Protein AF-A0A5B7BQM4-F1 (afdb_monomer)

Radius of gyration: 13.73 Å; Cα contacts (8 Å, |Δi|>4): 185; chains: 1; bounding box: 23×38×28 Å

Nearest PDB structures (foldseek):
  4mqw-assembly2_Y  TM=8.323E-01  e=3.974E-01  Homo sapiens
  4ay9-assembly3_X  TM=8.338E-01  e=8.476E-01  Homo sapiens
  4mqw-assembly1_X  TM=8.107E-01  e=1.351E+00  Homo sapiens
  4mqw-assembly3_Z  TM=7.409E-01  e=1.202E+00  Homo sapiens
  3w3k-assembly1_A  TM=5.973E-01  e=2.881E+00  Homo sapiens

Sequence (102 aa):
ELLLKFFELDMHARSPKPGGSRLTESTEDEVMIAEEIHLMNSNISELPESPRCPMLKKMFLQMNHDLTAIPPLFFENMPVLEIIDLSNTSIKFFPPSFFKLV

Secondary structure (DSSP, 8-state):
-HHHHHHHHHHTTSPPPP---------TT-B---SEEE-TTS------SS-B-TT--EEE-TT-TT-----TTTTTT-TT--EEE-TT-------GGGGG--

Structure (mmCIF, N/CA/C/O backbone):
data_AF-A0A5B7BQM4-F1
#
_entry.id   AF-A0A5B7BQM4-F1
#
loop_
_atom_site.group_PDB
_atom_site.id
_atom_site.type_symbol
_atom_site.label_atom_id
_atom_site.label_alt_id
_atom_site.label_comp_id
_atom_site.label_asym_id
_atom_site.label_entity_id
_atom_site.label_seq_id
_atom_site.pdbx_PDB_ins_code
_atom_site.Cartn_x
_atom_site.Cartn_y
_atom_site.Cartn_z
_atom_site.occupancy
_atom_site.B_iso_or_equiv
_atom_site.auth_seq_id
_atom_site.auth_comp_id
_atom_site.auth_asym_id
_atom_site.auth_atom_id
_atom_site.pdbx_PDB_model_num
ATOM 1 N N . GLU A 1 1 ? 6.115 15.297 -3.166 1.00 49.41 1 GLU A N 1
ATOM 2 C CA . GLU A 1 1 ? 6.458 14.942 -4.566 1.00 49.41 1 GLU A CA 1
ATOM 3 C C . GLU A 1 1 ? 5.844 13.616 -5.036 1.00 49.41 1 GLU A C 1
ATOM 5 O O . GLU A 1 1 ? 5.189 13.625 -6.068 1.00 49.41 1 GLU A O 1
ATOM 10 N N . LEU A 1 2 ? 5.943 12.499 -4.296 1.00 51.31 2 LEU A N 1
ATOM 11 C CA . LEU A 1 2 ? 5.268 11.239 -4.683 1.00 51.31 2 LEU A CA 1
ATOM 12 C C . LEU A 1 2 ? 3.731 11.334 -4.683 1.00 51.31 2 LEU A C 1
ATOM 14 O O . LEU A 1 2 ? 3.104 10.915 -5.647 1.00 51.31 2 LEU A O 1
ATOM 18 N N . LEU A 1 3 ? 3.129 11.961 -3.664 1.00 54.25 3 LEU A N 1
ATOM 19 C CA . LEU A 1 3 ? 1.691 12.291 -3.632 1.00 54.25 3 LEU A CA 1
ATOM 20 C C . LEU A 1 3 ? 1.242 13.115 -4.851 1.00 54.25 3 LEU A C 1
ATOM 22 O O . LEU A 1 3 ? 0.189 12.837 -5.412 1.00 54.25 3 LEU A O 1
ATOM 26 N N . LEU A 1 4 ? 2.078 14.044 -5.331 1.00 53.06 4 LEU A N 1
ATOM 27 C CA . LEU A 1 4 ? 1.814 14.824 -6.546 1.00 53.06 4 LEU A CA 1
ATOM 28 C C . LEU A 1 4 ? 1.859 13.960 -7.815 1.00 53.06 4 LEU A C 1
ATOM 30 O O . LEU A 1 4 ? 1.018 14.142 -8.687 1.00 53.06 4 LEU A O 1
ATOM 34 N N . LYS A 1 5 ? 2.747 12.958 -7.896 1.00 58.28 5 LYS A N 1
ATOM 35 C CA . LYS A 1 5 ? 2.676 11.950 -8.969 1.00 58.28 5 LYS A CA 1
ATOM 36 C C . LYS A 1 5 ? 1.375 11.145 -8.912 1.00 58.28 5 LYS A C 1
ATOM 38 O O . LYS A 1 5 ? 0.794 10.888 -9.959 1.00 58.28 5 LYS A O 1
ATOM 43 N N . PHE A 1 6 ? 0.884 10.781 -7.723 1.00 58.44 6 PHE A N 1
ATOM 44 C CA . PHE A 1 6 ? -0.427 10.127 -7.593 1.00 58.44 6 PHE A CA 1
ATOM 45 C C . PHE A 1 6 ? -1.574 11.038 -8.051 1.00 58.44 6 PHE A C 1
ATOM 47 O O . PHE A 1 6 ? -2.471 10.564 -8.745 1.00 58.44 6 PHE A O 1
ATOM 54 N N . PHE A 1 7 ? -1.518 12.338 -7.731 1.00 57.22 7 PHE A N 1
ATOM 55 C CA . PHE A 1 7 ? -2.447 13.341 -8.263 1.00 57.22 7 PHE A CA 1
ATOM 56 C C . PHE A 1 7 ? -2.394 13.420 -9.794 1.00 57.22 7 PHE A C 1
ATOM 58 O O . PHE A 1 7 ? -3.437 13.389 -10.441 1.00 57.22 7 PHE A O 1
ATOM 65 N N . GLU A 1 8 ? -1.203 13.509 -10.391 1.00 53.75 8 GLU A N 1
ATOM 66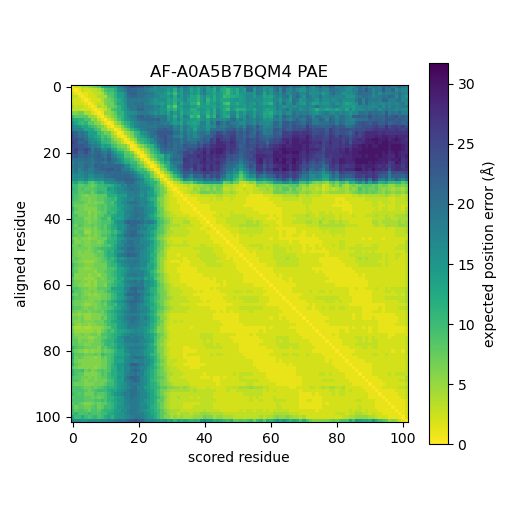 C CA . GLU A 1 8 ? -1.046 13.591 -11.848 1.00 53.75 8 GLU A CA 1
ATOM 67 C C . GLU A 1 8 ? -1.551 12.327 -12.555 1.00 53.75 8 GLU A C 1
ATOM 69 O O . GLU A 1 8 ? -2.218 12.433 -13.585 1.00 53.75 8 GLU A O 1
ATOM 74 N N . LEU A 1 9 ? -1.293 11.143 -11.993 1.00 53.28 9 LEU A N 1
ATOM 75 C CA . LEU A 1 9 ? -1.722 9.867 -12.569 1.00 53.28 9 LEU A CA 1
ATOM 76 C C . LEU A 1 9 ? -3.245 9.658 -12.465 1.00 53.28 9 LEU A C 1
ATOM 78 O O . LEU A 1 9 ? -3.855 9.251 -13.453 1.00 53.28 9 LEU A O 1
ATOM 82 N N . ASP A 1 10 ? -3.887 10.009 -11.339 1.00 51.56 10 ASP A N 1
ATOM 83 C CA . ASP A 1 10 ? -5.357 9.919 -11.204 1.00 51.56 10 ASP A CA 1
ATOM 84 C C . ASP A 1 10 ? -6.085 11.000 -12.033 1.00 51.56 10 ASP A C 1
ATOM 86 O O . ASP A 1 10 ? -7.149 10.736 -12.600 1.00 51.56 10 ASP A O 1
ATOM 90 N N . MET A 1 11 ? -5.493 12.193 -12.215 1.00 47.84 11 MET A N 1
ATOM 91 C CA . MET A 1 11 ? -6.059 13.239 -13.085 1.00 47.84 11 MET A CA 1
ATOM 92 C C . MET A 1 11 ? -6.127 12.831 -14.564 1.00 47.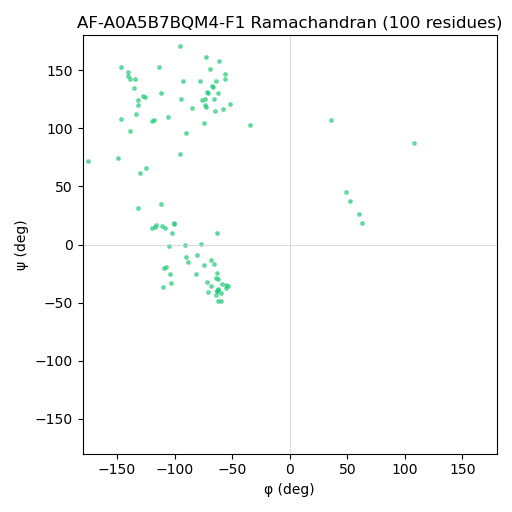84 11 MET A C 1
ATOM 94 O O . MET A 1 11 ? -7.019 13.286 -15.276 1.00 47.84 11 MET A O 1
ATOM 98 N N . HIS A 1 12 ? -5.241 11.956 -15.049 1.00 45.91 12 HIS A N 1
ATOM 99 C CA . HIS A 1 12 ? -5.334 11.454 -16.427 1.00 45.91 12 HIS A CA 1
ATOM 100 C C . HIS A 1 12 ? -6.465 10.425 -16.611 1.00 45.91 12 HIS A C 1
ATOM 102 O O . HIS A 1 12 ? -6.911 10.211 -17.738 1.00 45.91 12 HIS A O 1
ATOM 108 N N . ALA A 1 13 ? -6.987 9.838 -15.525 1.00 45.66 13 ALA A N 1
ATOM 109 C CA . ALA A 1 13 ? -8.141 8.936 -15.554 1.00 45.66 13 ALA A CA 1
ATOM 110 C C . ALA A 1 13 ? -9.493 9.667 -15.417 1.00 45.66 13 ALA A C 1
ATOM 112 O O . ALA A 1 13 ? -10.543 9.098 -15.729 1.00 45.66 13 ALA A O 1
ATOM 113 N N . ARG A 1 14 ? -9.497 10.936 -14.984 1.00 48.69 14 ARG A N 1
ATOM 114 C CA . ARG A 1 14 ? -10.708 11.754 -14.833 1.00 48.69 14 ARG A CA 1
ATOM 115 C C . ARG A 1 14 ? -10.512 13.138 -15.437 1.00 48.69 14 ARG A C 1
ATOM 117 O O . ARG A 1 14 ? -9.825 13.978 -14.873 1.00 48.69 14 ARG A O 1
ATOM 124 N N . SER A 1 15 ? -11.223 13.427 -16.528 1.00 37.34 15 SER A N 1
ATOM 125 C CA . SER A 1 15 ? -11.405 14.808 -16.988 1.00 37.34 15 SER A CA 1
ATOM 126 C C . SER A 1 15 ? -11.923 15.677 -15.826 1.00 37.34 15 SER A C 1
ATOM 128 O O . SER A 1 15 ? -13.002 15.373 -15.298 1.00 37.34 15 SER A O 1
ATOM 130 N N . PRO A 1 16 ? -11.219 16.746 -15.414 1.00 44.19 16 PRO A N 1
ATOM 131 C CA . PRO A 1 16 ? -11.691 17.599 -14.336 1.00 44.19 16 PRO A CA 1
ATOM 132 C C . P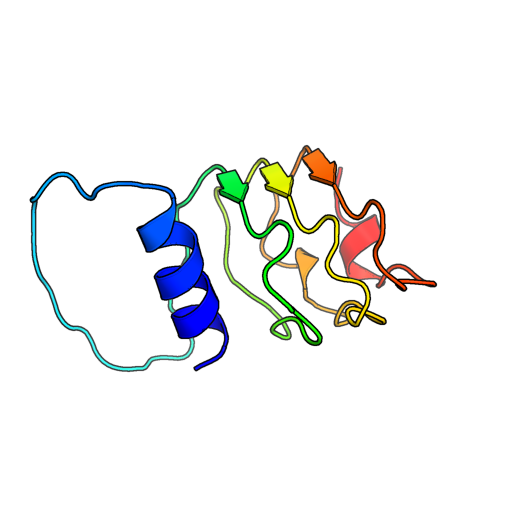RO A 1 16 ? -12.884 18.427 -14.825 1.00 44.19 16 PRO A C 1
ATOM 134 O O . PRO A 1 16 ? -12.835 19.061 -15.881 1.00 44.19 16 PRO A O 1
ATOM 137 N N . LYS A 1 17 ? -13.972 18.460 -14.047 1.00 38.88 17 LYS A N 1
ATOM 138 C CA . LYS A 1 17 ? -14.958 19.542 -14.170 1.00 38.88 17 LYS A CA 1
ATOM 139 C C . LYS A 1 17 ? -14.310 20.817 -13.614 1.00 38.88 17 LYS A C 1
ATOM 141 O O . LYS A 1 17 ? -13.766 20.762 -12.511 1.00 38.88 17 LYS A O 1
ATOM 146 N N . PRO A 1 18 ? -14.341 21.951 -14.333 1.00 39.66 18 PRO A N 1
ATOM 147 C CA . PRO A 1 18 ? -13.695 23.165 -13.865 1.00 39.66 18 PRO A CA 1
ATOM 148 C C . PRO A 1 18 ? -14.519 23.757 -12.720 1.00 39.66 18 PRO A C 1
ATOM 150 O O . PRO A 1 18 ? -15.715 24.004 -12.865 1.00 39.66 18 PRO A O 1
ATOM 153 N N . GLY A 1 19 ? -13.878 23.983 -11.578 1.00 39.34 19 GLY A N 1
ATOM 154 C CA . GLY A 1 19 ? -14.530 24.595 -10.428 1.00 39.34 19 GLY A CA 1
ATOM 155 C C . GLY A 1 19 ? -13.570 24.861 -9.279 1.00 39.34 19 GLY A C 1
ATOM 156 O O . GLY A 1 19 ? -13.653 24.192 -8.260 1.00 39.34 19 GLY A O 1
ATOM 157 N N . GLY A 1 20 ? -12.693 25.855 -9.446 1.00 38.47 20 GLY A N 1
ATOM 158 C CA . GLY A 1 20 ? -11.965 26.484 -8.340 1.00 38.47 20 GLY A CA 1
ATOM 159 C C . GLY A 1 20 ? -10.484 26.133 -8.269 1.00 38.47 20 GLY A C 1
ATOM 160 O O . GLY A 1 20 ? -10.075 25.237 -7.543 1.00 38.47 20 GLY A O 1
ATOM 161 N N . SER A 1 21 ? -9.662 26.900 -8.983 1.00 58.97 21 SER A N 1
ATOM 162 C CA . SER A 1 21 ? -8.223 26.964 -8.745 1.00 58.97 21 SER A CA 1
ATOM 163 C C . SER A 1 21 ? -7.948 27.494 -7.339 1.00 58.97 21 SER A C 1
ATOM 165 O O . SER A 1 21 ? -8.421 28.576 -6.999 1.00 58.97 21 SER A O 1
ATOM 167 N N . ARG A 1 22 ? -7.099 26.804 -6.578 1.00 41.31 22 ARG A N 1
ATOM 168 C CA . ARG A 1 22 ? -6.174 27.440 -5.636 1.00 41.31 22 ARG A CA 1
ATOM 169 C C . ARG A 1 22 ? -4.895 26.615 -5.591 1.00 41.31 22 ARG A C 1
ATOM 171 O O . ARG A 1 22 ? -4.874 25.506 -5.082 1.00 41.31 22 ARG A O 1
ATOM 178 N N . LEU A 1 23 ? -3.851 27.189 -6.181 1.00 61.03 23 LEU A N 1
ATOM 179 C CA . LEU A 1 23 ? -2.465 26.832 -5.915 1.00 61.03 23 LEU A CA 1
ATOM 180 C C . LEU A 1 23 ? -2.236 27.039 -4.413 1.00 61.03 23 LEU A C 1
ATOM 182 O O . LEU A 1 23 ? -2.376 28.166 -3.937 1.00 61.03 23 LEU A O 1
ATOM 186 N N . THR A 1 24 ? -1.930 25.984 -3.668 1.00 38.19 24 THR A N 1
ATOM 187 C CA . THR A 1 24 ? -1.488 26.095 -2.274 1.00 38.19 24 THR A CA 1
ATOM 188 C C . THR A 1 24 ? -0.353 25.117 -2.038 1.00 38.19 24 THR A C 1
ATOM 190 O O . THR A 1 24 ? -0.577 23.928 -1.889 1.00 38.19 24 THR A O 1
ATOM 193 N N . GLU A 1 25 ? 0.857 25.665 -2.117 1.00 39.22 25 GLU A N 1
ATOM 194 C CA . GLU A 1 25 ? 1.926 25.523 -1.128 1.00 39.22 25 GLU A CA 1
ATOM 195 C C . GLU A 1 25 ? 2.051 24.159 -0.425 1.00 39.22 25 GLU A C 1
ATOM 197 O O . GLU A 1 25 ? 1.297 23.811 0.483 1.00 39.22 25 GLU A O 1
ATOM 202 N N . SER A 1 26 ? 3.098 23.446 -0.840 1.00 50.09 26 SER A N 1
ATOM 203 C CA . SER A 1 26 ? 3.707 22.278 -0.210 1.00 50.09 26 SER A CA 1
ATOM 204 C C . SER A 1 26 ? 3.658 22.326 1.319 1.00 50.09 26 SER A C 1
ATOM 206 O O . SER A 1 26 ? 4.468 23.002 1.955 1.00 50.09 26 SER A O 1
ATOM 208 N N . THR A 1 27 ? 2.737 21.566 1.900 1.00 40.72 27 THR A N 1
ATOM 209 C CA . THR A 1 27 ? 2.681 21.275 3.334 1.00 40.72 27 THR A CA 1
ATOM 210 C C . THR A 1 27 ? 2.436 19.783 3.515 1.00 40.72 27 THR A C 1
ATOM 212 O O . THR A 1 27 ? 1.708 19.159 2.747 1.00 40.72 27 THR A O 1
ATOM 215 N N . GLU A 1 28 ? 3.061 19.192 4.530 1.00 52.91 28 GLU A N 1
ATOM 216 C CA . GLU A 1 28 ? 2.987 17.765 4.895 1.00 52.91 28 GLU A CA 1
ATOM 217 C C . GLU A 1 28 ? 1.565 17.298 5.304 1.00 52.91 28 GLU A C 1
ATOM 219 O O . GLU A 1 28 ? 1.373 16.173 5.762 1.00 52.91 28 GLU A O 1
ATOM 224 N N . ASP A 1 29 ? 0.551 18.143 5.097 1.00 59.16 29 ASP A N 1
ATOM 225 C CA . ASP A 1 29 ? -0.834 17.994 5.531 1.00 59.16 29 ASP A CA 1
ATOM 226 C C . ASP A 1 29 ? -1.843 17.903 4.366 1.00 59.16 29 ASP A C 1
ATOM 228 O O . ASP A 1 29 ? -3.048 18.037 4.588 1.00 59.16 29 ASP A O 1
ATOM 232 N N . GLU A 1 30 ? -1.405 17.663 3.126 1.00 71.50 30 GLU A N 1
ATOM 233 C CA . GLU A 1 30 ? -2.334 17.476 2.003 1.00 71.50 30 GLU A CA 1
ATOM 234 C C . GLU A 1 30 ? -3.193 16.211 2.189 1.00 71.50 30 GLU A C 1
ATOM 236 O O . GLU A 1 30 ? -2.706 15.078 2.210 1.00 71.50 30 GLU A O 1
ATOM 241 N N . VAL A 1 31 ? -4.503 16.420 2.339 1.00 79.88 31 VAL A N 1
ATOM 242 C CA . VAL A 1 31 ? -5.505 15.360 2.488 1.00 79.88 31 VAL A CA 1
ATOM 243 C C . VAL A 1 31 ? -6.115 15.028 1.128 1.00 79.88 31 VAL A C 1
ATOM 245 O O . VAL A 1 31 ? -6.694 15.887 0.464 1.00 79.88 31 VAL A O 1
ATOM 248 N N . MET A 1 32 ? -6.063 13.754 0.753 1.00 80.62 32 MET A N 1
ATOM 249 C CA . MET A 1 32 ? -6.719 13.214 -0.434 1.00 80.62 32 MET A CA 1
ATOM 250 C C . MET A 1 32 ? -8.173 12.854 -0.118 1.00 80.62 32 MET A C 1
ATOM 252 O O . MET A 1 32 ? -8.447 11.965 0.688 1.00 80.62 32 MET A O 1
ATOM 256 N N . ILE A 1 33 ? -9.120 13.508 -0.788 1.00 82.88 33 ILE A N 1
ATOM 257 C CA . ILE A 1 33 ? -10.568 13.309 -0.572 1.00 82.88 33 ILE A CA 1
ATOM 258 C C . ILE A 1 33 ? -11.235 12.403 -1.622 1.00 82.88 33 ILE A C 1
ATOM 260 O O . ILE A 1 33 ? -12.451 12.438 -1.796 1.00 82.88 33 ILE A O 1
ATOM 264 N N . ALA A 1 34 ? -10.457 11.603 -2.353 1.00 85.19 34 ALA A N 1
ATOM 265 C CA . ALA A 1 34 ? -10.993 10.685 -3.356 1.00 85.19 34 ALA A CA 1
ATOM 266 C C . ALA A 1 34 ? -11.593 9.428 -2.702 1.00 85.19 34 ALA A C 1
ATOM 268 O O . ALA A 1 34 ? -11.005 8.878 -1.775 1.00 85.19 34 ALA A O 1
ATOM 269 N N . GLU A 1 35 ? -12.727 8.942 -3.218 1.00 90.69 35 GLU A N 1
ATOM 270 C CA . GLU A 1 35 ? -13.307 7.655 -2.789 1.00 90.69 35 GLU A CA 1
ATOM 271 C C . GLU A 1 35 ? -12.653 6.449 -3.473 1.00 90.69 35 GLU A C 1
ATOM 273 O O . GLU A 1 35 ? -12.647 5.346 -2.931 1.00 90.69 35 GLU A O 1
ATOM 278 N N . GLU A 1 36 ? -12.088 6.651 -4.661 1.00 91.62 36 GLU A N 1
ATOM 279 C CA . GLU A 1 36 ? -11.425 5.606 -5.434 1.00 91.62 36 GLU A CA 1
ATOM 280 C C . GLU A 1 36 ? -10.145 6.150 -6.055 1.00 91.62 36 GLU A C 1
ATOM 282 O O . GLU A 1 36 ? -10.138 7.293 -6.519 1.00 91.62 36 GLU A O 1
ATOM 287 N N . ILE A 1 37 ? -9.106 5.321 -6.109 1.00 89.12 37 ILE A N 1
ATOM 288 C CA . ILE A 1 37 ? -7.832 5.610 -6.768 1.00 89.12 37 ILE A CA 1
ATOM 289 C C . ILE A 1 37 ? -7.503 4.470 -7.736 1.00 89.12 37 ILE A C 1
ATOM 291 O O . ILE A 1 37 ? -7.491 3.299 -7.347 1.00 89.12 37 ILE A O 1
ATOM 295 N N . HIS A 1 38 ? -7.209 4.831 -8.988 1.00 89.25 38 HIS A N 1
ATOM 296 C CA . HIS A 1 38 ? -6.905 3.896 -10.073 1.00 89.25 38 HIS A CA 1
ATOM 297 C C . HIS A 1 38 ? -5.497 4.149 -10.613 1.00 89.25 38 HIS A C 1
ATOM 299 O O . HIS A 1 38 ? -5.256 5.130 -11.305 1.00 89.25 38 HIS A O 1
ATOM 305 N N . LEU A 1 39 ? -4.564 3.255 -10.293 1.00 89.12 39 LEU A N 1
ATOM 306 C CA . LEU A 1 39 ? -3.127 3.391 -10.578 1.00 89.12 39 LEU A CA 1
ATOM 307 C C . LEU A 1 39 ? -2.556 2.116 -11.205 1.00 89.12 39 LEU A C 1
ATOM 309 O O . LEU A 1 39 ? -1.406 1.722 -10.993 1.00 89.12 39 LEU A O 1
ATOM 313 N N . MET A 1 40 ? -3.406 1.429 -11.954 1.00 88.62 40 MET A N 1
ATOM 314 C CA . MET A 1 40 ? -3.074 0.190 -12.637 1.00 88.62 40 MET A CA 1
ATOM 315 C C . MET A 1 40 ? -2.006 0.466 -13.693 1.00 88.62 40 MET A C 1
ATOM 317 O O . MET A 1 40 ? -2.091 1.478 -14.389 1.00 88.62 40 MET A O 1
ATOM 321 N N . ASN A 1 41 ? -1.034 -0.436 -13.849 1.00 91.12 41 ASN A N 1
ATOM 322 C CA . ASN A 1 41 ? -0.021 -0.359 -14.912 1.00 91.12 41 ASN A CA 1
ATOM 323 C C . ASN A 1 41 ? 0.640 1.036 -15.018 1.00 91.12 41 ASN A C 1
ATOM 325 O O . ASN A 1 41 ? 0.740 1.617 -16.097 1.00 91.12 41 ASN A O 1
ATOM 329 N N . SER A 1 42 ? 1.022 1.603 -13.872 1.00 87.50 42 SER A N 1
ATOM 330 C CA . SER A 1 42 ? 1.561 2.966 -13.764 1.00 87.50 42 SER A CA 1
ATOM 331 C C . SER A 1 42 ? 3.063 2.984 -13.466 1.00 87.50 42 SER A C 1
ATOM 333 O O . SER A 1 42 ? 3.604 4.017 -13.078 1.00 87.50 42 SER A O 1
ATOM 335 N N . ASN A 1 43 ? 3.738 1.841 -13.633 1.00 88.56 43 ASN A N 1
ATOM 336 C CA . ASN A 1 43 ? 5.166 1.658 -13.363 1.00 88.56 43 ASN A CA 1
ATOM 337 C C . ASN A 1 43 ? 5.564 2.120 -11.950 1.00 88.56 43 ASN A C 1
ATOM 339 O O . ASN A 1 43 ? 6.628 2.703 -11.742 1.00 88.56 43 ASN A O 1
ATOM 343 N N . ILE A 1 44 ? 4.688 1.882 -10.973 1.00 89.44 44 ILE A N 1
ATOM 344 C CA . ILE A 1 44 ? 4.937 2.235 -9.577 1.00 89.44 44 ILE A CA 1
ATOM 345 C C . ILE A 1 44 ? 5.905 1.212 -8.983 1.00 89.44 44 ILE A C 1
ATOM 347 O O . ILE A 1 44 ? 5.632 0.014 -8.992 1.00 89.44 44 ILE A O 1
ATOM 351 N N . SER A 1 45 ? 7.015 1.698 -8.433 1.00 92.56 45 SER A N 1
ATOM 352 C CA . SER A 1 45 ? 7.989 0.892 -7.687 1.00 92.56 45 SER A CA 1
ATOM 353 C C . SER A 1 45 ? 7.974 1.176 -6.184 1.00 92.56 45 SER A C 1
ATOM 355 O O . SER A 1 45 ? 8.432 0.354 -5.394 1.00 92.56 45 SER A O 1
ATOM 357 N N . GLU A 1 46 ? 7.446 2.333 -5.779 1.00 91.38 46 GLU A N 1
ATOM 358 C CA . GLU A 1 46 ? 7.434 2.803 -4.395 1.00 91.38 46 GLU A CA 1
ATOM 359 C C . GLU A 1 46 ? 6.113 3.489 -4.038 1.00 91.38 46 GLU A C 1
ATOM 361 O O . GLU A 1 46 ? 5.463 4.120 -4.874 1.00 91.38 46 GLU A O 1
ATOM 366 N N . LEU A 1 47 ? 5.724 3.362 -2.771 1.00 91.69 47 LEU A N 1
ATOM 367 C CA . LEU A 1 47 ? 4.547 4.002 -2.194 1.00 91.69 47 LEU A CA 1
ATOM 368 C C . LEU A 1 47 ? 4.985 5.041 -1.148 1.00 91.69 47 LEU A C 1
ATOM 370 O O . LEU A 1 47 ? 6.052 4.898 -0.550 1.00 91.69 47 LEU A O 1
ATOM 374 N N . PRO A 1 48 ? 4.177 6.085 -0.907 1.00 90.06 48 PRO A N 1
ATOM 375 C CA . PRO A 1 48 ? 4.454 7.087 0.111 1.00 90.06 48 PRO A CA 1
ATOM 376 C C . PRO A 1 48 ? 4.308 6.480 1.510 1.00 90.06 48 PRO A C 1
ATOM 378 O O . PRO A 1 48 ? 3.505 5.577 1.711 1.00 90.06 48 PRO A O 1
ATOM 381 N N . GLU A 1 49 ? 5.040 7.002 2.493 1.00 89.75 49 GLU A N 1
ATOM 382 C CA . GLU A 1 49 ? 5.083 6.408 3.838 1.00 89.75 49 GLU A CA 1
ATOM 383 C C . GLU A 1 49 ? 3.716 6.397 4.546 1.00 89.75 49 GLU A C 1
ATOM 385 O O . GLU A 1 49 ? 3.305 5.366 5.069 1.00 89.75 49 GLU A O 1
ATOM 390 N N . SER A 1 50 ? 2.999 7.528 4.565 1.00 91.06 50 SER A N 1
ATOM 391 C CA . SER A 1 50 ? 1.696 7.649 5.240 1.00 91.06 50 SER A CA 1
ATOM 392 C C . SER A 1 50 ? 0.774 8.665 4.548 1.00 91.06 50 SER A C 1
ATOM 394 O O . SER A 1 50 ? 0.604 9.792 5.017 1.00 91.06 50 SER A O 1
ATOM 396 N N . PRO A 1 51 ? 0.196 8.312 3.388 1.00 89.56 51 PRO A N 1
ATOM 397 C CA . PRO A 1 51 ? -0.745 9.181 2.689 1.00 89.56 51 PRO A CA 1
ATOM 398 C C . PRO A 1 51 ? -2.043 9.351 3.496 1.00 89.56 51 PRO A C 1
ATOM 400 O O . PRO A 1 51 ? -2.604 8.386 4.016 1.00 89.56 51 PRO A O 1
ATOM 403 N N . ARG A 1 52 ? -2.543 10.588 3.591 1.00 89.81 52 ARG A N 1
ATOM 404 C CA . ARG A 1 52 ? -3.806 10.901 4.273 1.00 89.81 52 ARG A CA 1
ATOM 405 C C . ARG A 1 52 ? -4.971 10.821 3.297 1.00 89.81 52 ARG A C 1
ATOM 407 O O . ARG A 1 52 ? -5.269 11.800 2.618 1.00 89.81 52 ARG A O 1
ATOM 414 N N . CYS A 1 53 ? -5.652 9.678 3.262 1.00 91.19 53 CYS A N 1
ATOM 415 C CA . CYS A 1 53 ? -6.791 9.443 2.372 1.00 91.19 53 CYS A CA 1
ATOM 416 C C . CYS A 1 53 ? -8.039 9.012 3.170 1.00 91.19 53 CYS A C 1
ATOM 418 O O . CYS A 1 53 ? -8.500 7.878 3.031 1.00 91.19 53 CYS A O 1
ATOM 420 N N . PRO A 1 54 ? -8.613 9.894 4.014 1.00 92.50 54 PRO A N 1
ATOM 421 C CA . PRO A 1 54 ? -9.654 9.525 4.974 1.00 92.50 54 PRO A CA 1
ATOM 422 C C . PRO A 1 54 ? -10.977 9.077 4.337 1.00 92.50 54 PRO A C 1
ATOM 424 O O . PRO A 1 54 ? -11.806 8.492 5.026 1.00 92.50 54 PRO A O 1
ATOM 427 N N . MET A 1 55 ? -11.191 9.369 3.050 1.00 92.94 55 MET A N 1
ATOM 428 C CA . MET A 1 55 ? -12.405 9.011 2.306 1.00 92.94 55 MET A CA 1
ATOM 429 C C . MET A 1 55 ? -12.205 7.843 1.334 1.00 92.94 55 MET A C 1
ATOM 431 O O . MET A 1 55 ? -13.157 7.452 0.660 1.00 92.94 55 MET A O 1
ATOM 435 N N . LEU A 1 56 ? -10.989 7.298 1.236 1.00 93.56 56 LEU A N 1
ATOM 436 C CA . LEU A 1 56 ? -10.661 6.299 0.228 1.00 93.56 56 LEU A CA 1
ATOM 437 C C . LEU A 1 56 ? -11.290 4.951 0.564 1.00 93.56 56 LEU A C 1
ATOM 439 O O . LEU A 1 56 ? -10.965 4.358 1.586 1.00 93.56 56 LEU A O 1
ATOM 443 N N . LYS A 1 57 ? -12.141 4.463 -0.338 1.00 95.12 57 LYS A N 1
ATOM 444 C CA . LYS A 1 57 ? -12.834 3.174 -0.247 1.00 95.12 57 LYS A CA 1
ATOM 445 C C . LYS A 1 57 ? -12.214 2.113 -1.143 1.00 95.12 57 LYS A C 1
ATOM 447 O O . LYS A 1 57 ? -12.237 0.938 -0.788 1.00 95.12 57 LYS A O 1
ATOM 452 N N . LYS A 1 58 ? -11.670 2.496 -2.305 1.00 94.94 58 LYS A N 1
ATOM 453 C CA . LYS A 1 58 ? -11.110 1.537 -3.271 1.00 94.94 58 LYS A CA 1
ATOM 454 C C . LYS A 1 58 ? -9.763 1.977 -3.820 1.00 94.94 58 LYS A C 1
ATOM 456 O O . LYS A 1 58 ? -9.607 3.119 -4.249 1.00 94.94 58 LYS A O 1
ATOM 461 N N . MET A 1 59 ? -8.815 1.051 -3.865 1.00 94.19 59 MET A N 1
ATOM 462 C CA . MET A 1 59 ? -7.479 1.276 -4.402 1.00 94.19 59 MET A CA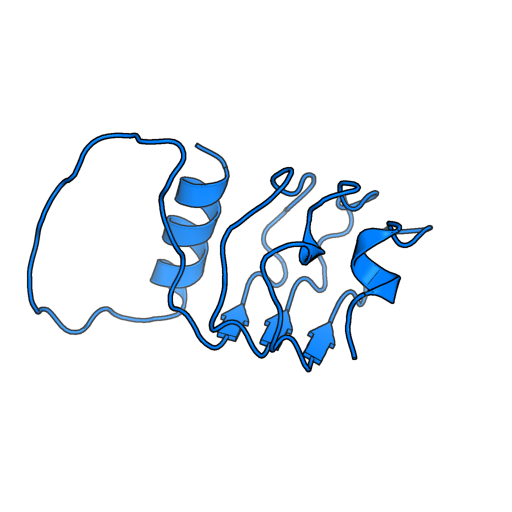 1
ATOM 463 C C . MET A 1 59 ? -7.092 0.159 -5.372 1.00 94.19 59 MET A C 1
ATOM 465 O O . MET A 1 59 ? -7.084 -1.014 -5.008 1.00 94.19 59 MET A O 1
ATOM 469 N N . PHE A 1 60 ? -6.732 0.537 -6.597 1.00 94.81 60 PHE A N 1
ATOM 470 C CA . PHE A 1 60 ? -6.350 -0.384 -7.667 1.00 94.81 60 PHE A CA 1
ATOM 471 C C . PHE A 1 60 ? -4.898 -0.121 -8.084 1.00 94.81 60 PHE A C 1
ATOM 473 O O . PHE A 1 60 ? -4.604 0.905 -8.698 1.00 94.81 60 PHE A O 1
ATOM 480 N N . LEU A 1 61 ? -3.986 -1.027 -7.717 1.00 94.25 61 LEU A N 1
ATOM 481 C CA . LEU A 1 61 ? -2.533 -0.936 -7.937 1.00 94.25 61 LEU A CA 1
ATOM 482 C C . LEU A 1 61 ? -1.993 -2.094 -8.790 1.00 94.25 61 LEU A C 1
ATOM 484 O O . LEU A 1 61 ? -0.781 -2.321 -8.840 1.00 94.25 61 LEU A O 1
ATOM 488 N N . GLN A 1 62 ? -2.865 -2.845 -9.454 1.00 94.88 62 GLN A N 1
ATOM 489 C CA . GLN A 1 62 ? -2.471 -4.017 -10.217 1.00 94.88 62 GLN A CA 1
ATOM 490 C C . GLN A 1 62 ? -1.514 -3.697 -11.370 1.00 94.88 62 GLN A C 1
ATOM 492 O O . GLN A 1 62 ? -1.475 -2.582 -11.893 1.00 94.88 62 GLN A O 1
ATOM 497 N N . MET A 1 63 ? -0.766 -4.713 -11.805 1.00 96.12 63 MET A N 1
ATOM 498 C CA . MET A 1 63 ? 0.216 -4.622 -12.900 1.00 96.12 63 MET A CA 1
ATOM 499 C C . MET A 1 63 ? 1.388 -3.665 -12.622 1.00 96.12 63 MET A C 1
ATOM 501 O O . MET A 1 63 ? 2.092 -3.254 -13.541 1.00 96.12 63 MET A O 1
ATOM 505 N N . ASN A 1 64 ? 1.639 -3.321 -11.358 1.00 95.06 64 ASN A N 1
ATOM 506 C CA . ASN A 1 64 ? 2.858 -2.630 -10.939 1.00 95.06 64 ASN A CA 1
ATOM 507 C C . ASN A 1 64 ? 3.883 -3.661 -10.450 1.00 95.06 64 ASN A C 1
ATOM 509 O O . ASN A 1 64 ? 4.053 -3.884 -9.253 1.00 95.06 64 ASN A O 1
ATOM 513 N N . HIS A 1 65 ? 4.539 -4.336 -11.394 1.00 96.75 65 HIS A N 1
ATOM 514 C CA . HIS A 1 65 ? 5.437 -5.461 -11.107 1.00 96.75 65 HIS A CA 1
ATOM 515 C C . HIS A 1 65 ? 6.649 -5.086 -10.241 1.00 96.75 65 HIS A C 1
ATOM 517 O O . HIS A 1 65 ? 7.119 -5.922 -9.468 1.00 96.75 65 HIS A O 1
ATOM 523 N N . ASP A 1 66 ? 7.118 -3.841 -10.335 1.00 96.12 66 ASP A N 1
ATOM 524 C CA . ASP A 1 66 ? 8.263 -3.333 -9.569 1.00 96.12 66 ASP A CA 1
ATOM 525 C C . ASP A 1 66 ? 7.892 -2.923 -8.134 1.00 96.12 66 ASP A C 1
ATOM 527 O O . ASP A 1 66 ? 8.774 -2.680 -7.308 1.00 96.12 66 ASP A O 1
ATOM 531 N N . LEU A 1 67 ? 6.596 -2.884 -7.800 1.00 95.75 67 LEU A N 1
ATOM 532 C CA . LEU A 1 67 ? 6.136 -2.634 -6.441 1.00 95.75 67 LEU A CA 1
ATOM 533 C C . LEU A 1 67 ? 6.362 -3.889 -5.592 1.00 95.75 67 LEU A C 1
ATOM 535 O O . LEU A 1 67 ? 5.647 -4.887 -5.706 1.00 95.75 67 LEU A O 1
ATOM 539 N N . THR A 1 68 ? 7.391 -3.842 -4.748 1.00 96.94 68 THR A N 1
ATOM 540 C CA . THR A 1 68 ? 7.881 -5.000 -3.976 1.00 96.94 68 THR A CA 1
ATOM 541 C C . THR A 1 68 ? 7.554 -4.935 -2.486 1.00 96.94 68 THR A C 1
ATOM 543 O O . THR A 1 68 ? 7.569 -5.964 -1.806 1.00 96.94 68 THR A O 1
ATOM 546 N N . ALA A 1 69 ? 7.245 -3.748 -1.968 1.00 96.12 69 ALA A N 1
ATOM 547 C CA . ALA A 1 69 ? 6.961 -3.519 -0.559 1.00 96.12 69 ALA A CA 1
ATOM 548 C C . ALA A 1 69 ? 5.908 -2.424 -0.380 1.00 96.12 69 ALA A C 1
ATOM 550 O O . ALA A 1 69 ? 5.788 -1.517 -1.202 1.00 96.12 69 ALA A O 1
ATOM 551 N N . ILE A 1 70 ? 5.176 -2.506 0.729 1.00 96.25 70 ILE A N 1
ATOM 552 C CA . ILE A 1 70 ? 4.273 -1.453 1.189 1.00 96.25 70 ILE A CA 1
ATOM 553 C C . ILE A 1 70 ? 4.870 -0.857 2.474 1.00 96.25 70 ILE A C 1
ATOM 555 O O . ILE A 1 70 ? 5.212 -1.627 3.380 1.00 96.25 70 ILE A O 1
ATOM 559 N N . PRO A 1 71 ? 4.989 0.476 2.583 1.00 95.69 71 PRO A N 1
ATOM 560 C CA . PRO A 1 71 ? 5.472 1.135 3.788 1.00 95.69 71 PRO A CA 1
ATOM 561 C C . PRO A 1 71 ? 4.665 0.783 5.050 1.00 95.69 71 PRO A C 1
ATOM 563 O O . PRO A 1 71 ? 3.444 0.598 4.971 1.00 95.69 71 PRO A O 1
ATOM 566 N N . PRO A 1 72 ? 5.304 0.725 6.234 1.00 96.75 72 PRO A N 1
ATOM 567 C CA . PRO A 1 72 ? 4.652 0.358 7.491 1.00 96.75 72 PRO A CA 1
ATOM 568 C C . PRO A 1 72 ? 3.397 1.168 7.831 1.00 96.75 72 PRO A C 1
ATOM 570 O O . PRO A 1 72 ? 2.452 0.601 8.383 1.00 96.75 72 PRO A O 1
ATOM 573 N N . LEU A 1 73 ? 3.375 2.463 7.500 1.00 95.50 73 LEU A N 1
ATOM 574 C CA . LEU A 1 73 ? 2.306 3.408 7.851 1.00 95.50 73 LEU A CA 1
ATOM 575 C C . LEU A 1 73 ? 1.337 3.713 6.697 1.00 95.50 73 LEU A C 1
ATOM 577 O O . LEU A 1 73 ? 0.500 4.612 6.827 1.00 95.50 73 LEU A O 1
ATOM 581 N N . PHE A 1 74 ? 1.425 2.972 5.588 1.00 94.81 74 PHE A N 1
ATOM 582 C CA . PHE A 1 74 ? 0.704 3.301 4.358 1.00 94.81 74 PHE A CA 1
ATOM 583 C C . PHE A 1 74 ? -0.818 3.341 4.552 1.00 94.81 74 PHE A C 1
ATOM 585 O O . PHE A 1 74 ? -1.474 4.260 4.073 1.00 94.81 74 PHE A O 1
ATOM 592 N N . PHE A 1 75 ? -1.377 2.387 5.303 1.00 95.06 75 PHE A N 1
ATOM 593 C CA . PHE A 1 75 ? -2.823 2.283 5.530 1.00 95.06 75 PHE A CA 1
ATOM 594 C C . PHE A 1 75 ? -3.318 3.044 6.772 1.00 95.06 75 PHE A C 1
ATOM 596 O O . PHE A 1 75 ? -4.514 3.042 7.049 1.00 95.06 75 PHE A O 1
ATOM 603 N N . GLU A 1 76 ? -2.432 3.710 7.525 1.00 94.88 76 GLU A N 1
ATOM 604 C CA . GLU A 1 76 ? -2.761 4.310 8.832 1.00 94.88 76 GLU A CA 1
ATOM 605 C C . GLU A 1 76 ? -3.897 5.345 8.750 1.00 94.88 76 GLU A C 1
ATOM 607 O O . GLU A 1 76 ? -4.713 5.450 9.661 1.00 94.88 76 GLU A O 1
ATOM 612 N N . ASN A 1 77 ? -3.972 6.088 7.642 1.00 93.44 77 ASN A N 1
ATOM 613 C CA . ASN A 1 77 ? -4.921 7.185 7.446 1.00 93.44 77 ASN A CA 1
ATOM 614 C C . ASN A 1 77 ? -5.980 6.872 6.368 1.00 93.44 77 ASN A C 1
ATOM 616 O O . ASN A 1 77 ? -6.394 7.769 5.630 1.00 93.44 77 ASN A O 1
ATOM 620 N N . MET A 1 78 ? -6.406 5.606 6.268 1.00 94.06 78 MET A N 1
ATOM 621 C CA . MET A 1 78 ? -7.440 5.131 5.331 1.00 94.06 78 MET A CA 1
ATOM 622 C C . MET A 1 78 ? -8.520 4.299 6.050 1.00 94.06 78 MET A C 1
ATOM 624 O O . MET A 1 78 ? -8.691 3.116 5.764 1.00 94.06 78 MET A O 1
ATOM 628 N N . PRO A 1 79 ? -9.260 4.889 7.006 1.00 94.25 79 PRO A N 1
ATOM 629 C CA . PRO A 1 79 ? -10.139 4.147 7.913 1.00 94.25 79 PRO A CA 1
ATOM 630 C C . PRO A 1 79 ? -11.364 3.510 7.238 1.00 94.25 79 PRO A C 1
ATOM 632 O O . PRO A 1 79 ? -12.047 2.711 7.867 1.00 94.25 79 PRO A O 1
ATOM 635 N N . VAL A 1 80 ? -11.673 3.889 5.995 1.00 95.62 80 VAL A N 1
ATOM 636 C CA . VAL A 1 80 ? -12.848 3.420 5.239 1.00 95.62 80 VAL A CA 1
ATOM 637 C C . VAL A 1 80 ? -12.463 2.627 3.986 1.00 95.62 80 VAL A C 1
ATOM 639 O O . VAL A 1 80 ? -13.282 2.480 3.084 1.00 95.62 80 VAL A O 1
ATOM 642 N N . LEU A 1 81 ? -11.216 2.153 3.899 1.00 95.88 81 LEU A N 1
ATOM 643 C CA . LEU A 1 81 ? -10.726 1.385 2.757 1.00 95.88 81 LEU A CA 1
ATOM 644 C C . LEU A 1 81 ? -11.322 -0.026 2.767 1.00 95.88 81 LEU A C 1
ATOM 646 O O . LEU A 1 81 ? -11.080 -0.798 3.687 1.00 95.88 81 LEU A O 1
ATOM 650 N N . GLU A 1 82 ? -12.077 -0.354 1.722 1.00 95.25 82 GLU A N 1
ATOM 651 C CA . GLU A 1 82 ? -12.840 -1.602 1.601 1.00 95.25 82 GLU A CA 1
ATOM 652 C C . GLU A 1 82 ? -12.245 -2.545 0.546 1.00 95.25 82 GLU A C 1
ATOM 654 O O . GLU A 1 82 ? -12.269 -3.764 0.701 1.00 95.25 82 GLU A O 1
ATOM 659 N N . ILE A 1 83 ? -11.728 -1.994 -0.559 1.00 96.06 83 ILE A N 1
ATOM 660 C CA . ILE A 1 83 ? -11.237 -2.773 -1.702 1.00 96.06 83 ILE A CA 1
ATOM 661 C C . ILE A 1 83 ? -9.802 -2.377 -2.016 1.00 96.06 83 ILE A C 1
ATOM 663 O O . ILE A 1 83 ? -9.504 -1.206 -2.253 1.00 96.06 83 ILE A O 1
ATOM 667 N N . ILE A 1 84 ? -8.926 -3.378 -2.088 1.00 95.00 84 ILE A N 1
ATOM 668 C CA . ILE A 1 84 ? -7.541 -3.216 -2.524 1.00 95.00 84 ILE A CA 1
ATOM 669 C C . ILE A 1 84 ? -7.235 -4.299 -3.553 1.00 95.00 84 ILE A C 1
ATOM 671 O O . ILE A 1 84 ? -7.299 -5.488 -3.242 1.00 95.00 84 ILE A O 1
ATOM 675 N N . ASP A 1 85 ? -6.877 -3.889 -4.766 1.00 96.19 85 ASP A N 1
ATOM 676 C CA . ASP A 1 85 ? -6.359 -4.794 -5.788 1.00 96.19 85 ASP A CA 1
ATOM 677 C C . ASP A 1 85 ? -4.848 -4.599 -5.946 1.00 96.19 85 ASP A C 1
ATOM 679 O O . ASP A 1 85 ? -4.377 -3.571 -6.436 1.00 96.19 85 ASP A O 1
ATOM 683 N N . LEU A 1 86 ? -4.092 -5.604 -5.503 1.00 95.94 86 LEU A N 1
ATOM 684 C CA . LEU A 1 86 ? -2.631 -5.675 -5.605 1.00 95.94 86 LEU A CA 1
ATOM 685 C C . LEU A 1 86 ? -2.183 -6.762 -6.592 1.00 95.94 86 LEU A C 1
ATOM 687 O O . LEU A 1 86 ? -1.028 -7.198 -6.554 1.00 95.94 86 LEU A O 1
ATOM 691 N N . SER A 1 87 ? -3.091 -7.254 -7.439 1.00 97.31 87 SER A N 1
ATOM 692 C CA . SER A 1 87 ? -2.802 -8.336 -8.379 1.00 97.31 87 SER A CA 1
ATOM 693 C C . SER A 1 87 ? -1.620 -7.976 -9.276 1.00 97.31 87 SER A C 1
ATOM 695 O O . SER A 1 87 ? -1.455 -6.833 -9.694 1.00 97.31 87 SER A O 1
ATOM 697 N N . ASN A 1 88 ? -0.770 -8.950 -9.598 1.00 97.25 88 ASN A N 1
ATOM 698 C CA . ASN A 1 88 ? 0.389 -8.727 -10.469 1.00 97.25 88 ASN A CA 1
ATOM 699 C C . A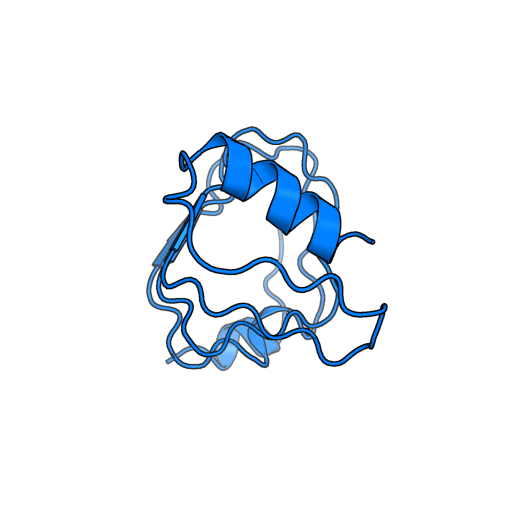SN A 1 88 ? 1.399 -7.682 -9.935 1.00 97.25 88 ASN A C 1
ATOM 701 O O . ASN A 1 88 ? 2.138 -7.092 -10.719 1.00 97.25 88 ASN A O 1
ATOM 705 N N . THR A 1 89 ? 1.471 -7.485 -8.617 1.00 97.56 89 THR A N 1
ATOM 706 C CA . THR A 1 89 ? 2.599 -6.816 -7.942 1.00 97.56 89 THR A CA 1
ATOM 707 C C . THR A 1 89 ? 3.606 -7.850 -7.422 1.00 97.56 89 THR A C 1
ATOM 709 O O . THR A 1 89 ? 3.335 -9.053 -7.433 1.00 97.56 89 THR A O 1
ATOM 712 N N . SER A 1 90 ? 4.770 -7.398 -6.951 1.00 98.00 90 SER A N 1
ATOM 713 C CA . SER A 1 90 ? 5.790 -8.255 -6.326 1.00 98.00 90 SER A CA 1
ATOM 714 C C . SER A 1 90 ? 5.777 -8.181 -4.791 1.00 98.00 90 SER A C 1
ATOM 716 O O . SER A 1 90 ? 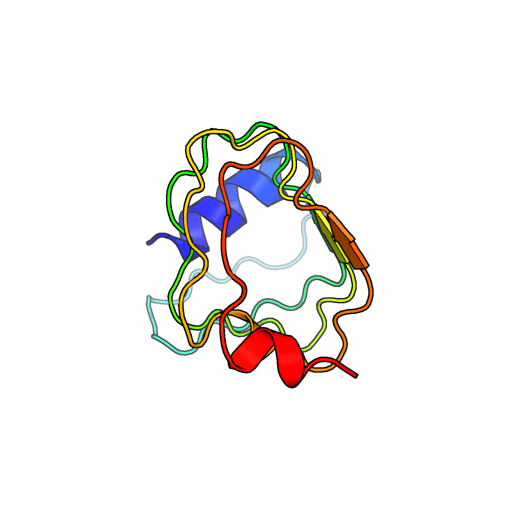6.758 -8.564 -4.146 1.00 98.00 90 SER A O 1
ATOM 718 N N . ILE A 1 91 ? 4.687 -7.682 -4.193 1.00 96.94 91 ILE A N 1
ATOM 719 C CA . ILE A 1 91 ? 4.532 -7.5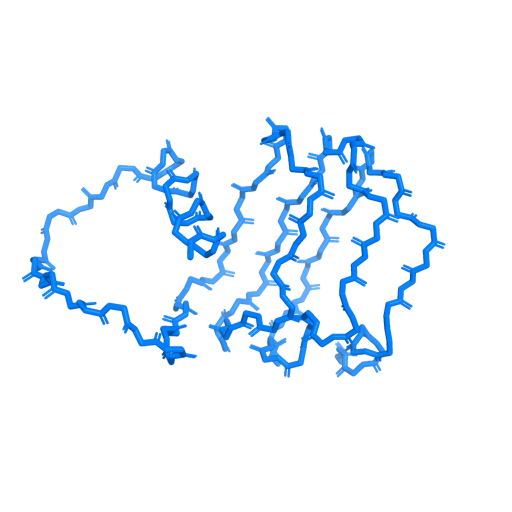47 -2.740 1.00 96.94 91 ILE A CA 1
ATOM 720 C C . ILE A 1 91 ? 4.487 -8.933 -2.092 1.00 96.94 91 ILE A C 1
ATOM 722 O O . ILE A 1 91 ? 3.664 -9.778 -2.438 1.00 96.94 91 ILE A O 1
ATOM 726 N N . LYS A 1 92 ? 5.376 -9.159 -1.120 1.00 94.44 92 LYS A N 1
ATOM 727 C CA . LYS A 1 92 ? 5.486 -10.445 -0.403 1.00 94.44 92 LYS A CA 1
ATOM 728 C C . LYS A 1 92 ? 4.887 -10.425 0.996 1.00 94.44 92 LYS A C 1
ATOM 730 O O . LYS A 1 92 ? 4.526 -11.475 1.519 1.00 94.44 92 LYS A O 1
ATOM 735 N N . PHE A 1 93 ? 4.821 -9.248 1.611 1.00 95.00 93 PHE A N 1
ATOM 736 C CA . PHE A 1 93 ? 4.423 -9.079 3.003 1.00 95.00 93 PHE A CA 1
ATOM 737 C C . PHE A 1 93 ? 3.542 -7.846 3.156 1.00 95.00 93 PHE A C 1
ATOM 739 O O . PHE A 1 93 ? 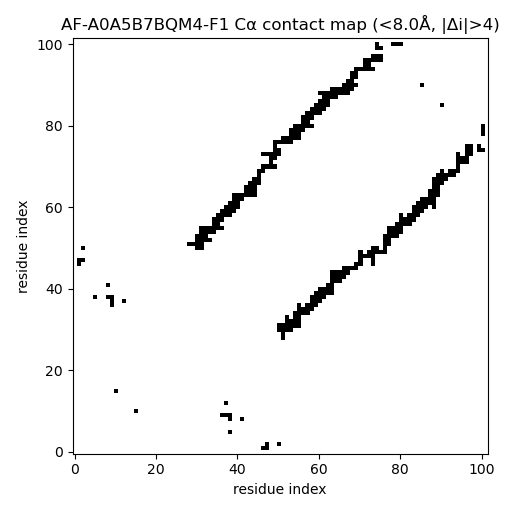3.772 -6.830 2.499 1.00 95.00 93 PHE A O 1
ATOM 746 N N . PHE A 1 94 ? 2.571 -7.938 4.060 1.00 96.12 94 PHE A N 1
ATOM 747 C CA . PHE A 1 94 ? 1.725 -6.814 4.440 1.00 96.12 94 PHE A CA 1
ATOM 748 C C . PHE A 1 94 ? 2.296 -6.084 5.664 1.00 96.12 94 PHE A C 1
ATOM 750 O O . PHE A 1 94 ? 2.794 -6.740 6.586 1.00 96.12 94 PHE A O 1
ATOM 757 N N . PRO A 1 95 ? 2.232 -4.740 5.694 1.00 95.94 95 PRO A N 1
ATOM 758 C CA . PRO A 1 95 ? 2.686 -3.949 6.828 1.00 95.94 95 PRO A CA 1
ATOM 759 C C . PRO A 1 95 ? 1.718 -4.085 8.015 1.00 95.94 95 PRO A C 1
ATOM 761 O O . PRO A 1 95 ? 0.550 -4.419 7.820 1.00 95.94 95 PRO A O 1
ATOM 764 N N . PRO A 1 96 ? 2.138 -3.746 9.247 1.00 96.06 96 PRO A N 1
ATOM 765 C CA . PRO A 1 96 ? 1.254 -3.776 10.414 1.00 96.06 96 PRO A CA 1
ATOM 766 C C . PRO A 1 96 ? -0.021 -2.935 10.257 1.00 96.06 96 PRO A C 1
ATOM 768 O O . PRO A 1 96 ? -1.074 -3.341 10.742 1.00 96.06 96 PRO A O 1
ATOM 771 N N . SER A 1 97 ? 0.051 -1.792 9.560 1.00 96.06 97 SER A N 1
ATOM 772 C CA . SER A 1 97 ? -1.116 -0.934 9.298 1.00 96.06 97 SER A CA 1
ATOM 773 C C . SER A 1 97 ? -2.198 -1.617 8.458 1.00 96.06 97 SER A C 1
ATOM 775 O O . SER A 1 97 ? -3.366 -1.277 8.606 1.00 96.06 97 SER A O 1
ATOM 777 N N . PHE A 1 98 ? -1.855 -2.623 7.645 1.00 95.00 98 PHE A N 1
ATOM 778 C CA . PHE A 1 98 ? -2.840 -3.393 6.880 1.00 95.00 98 PHE A CA 1
ATOM 779 C C . PHE A 1 98 ? -3.820 -4.131 7.798 1.00 95.00 98 PHE A C 1
ATOM 781 O O . PHE A 1 98 ? -5.014 -4.163 7.538 1.00 95.00 98 PHE A O 1
ATOM 788 N N . PHE A 1 99 ? -3.337 -4.670 8.919 1.00 92.81 99 PHE A N 1
ATOM 789 C CA . PHE A 1 99 ? -4.169 -5.402 9.879 1.00 92.81 99 PHE A CA 1
ATOM 790 C C . PHE A 1 99 ? -5.025 -4.492 10.773 1.00 92.81 99 PHE A C 1
ATOM 792 O O . PHE A 1 99 ? -5.739 -4.989 11.641 1.00 92.81 99 PHE A O 1
ATOM 799 N N . LYS A 1 100 ? -4.936 -3.168 10.592 1.00 90.81 100 LYS A N 1
ATOM 800 C CA . LYS A 1 100 ? -5.845 -2.192 11.209 1.00 90.81 100 LYS A CA 1
ATOM 801 C C . LYS A 1 100 ? -7.070 -1.903 10.336 1.00 90.81 100 LYS A C 1
ATOM 803 O O . LYS A 1 100 ? -7.987 -1.238 10.812 1.00 90.81 100 LYS A O 1
ATOM 808 N N . LEU A 1 101 ? -7.069 -2.365 9.084 1.00 88.62 101 LEU A N 1
ATOM 809 C CA . LEU A 1 101 ? -8.243 -2.329 8.218 1.00 88.62 101 LEU A CA 1
ATOM 810 C C . LEU A 1 101 ? -9.297 -3.296 8.784 1.00 88.62 101 LEU A C 1
ATOM 812 O O . LEU A 1 101 ? -8.945 -4.385 9.243 1.00 88.62 101 LEU A O 1
ATOM 816 N N . VAL A 1 102 ? -10.556 -2.853 8.817 1.00 71.44 102 VAL A N 1
ATOM 817 C CA . VAL A 1 102 ? -11.692 -3.564 9.439 1.00 71.44 102 VAL A CA 1
ATOM 818 C C . VAL A 1 102 ? -12.367 -4.492 8.442 1.00 71.44 102 VAL A C 1
ATOM 820 O O . VAL A 1 102 ? -12.575 -4.0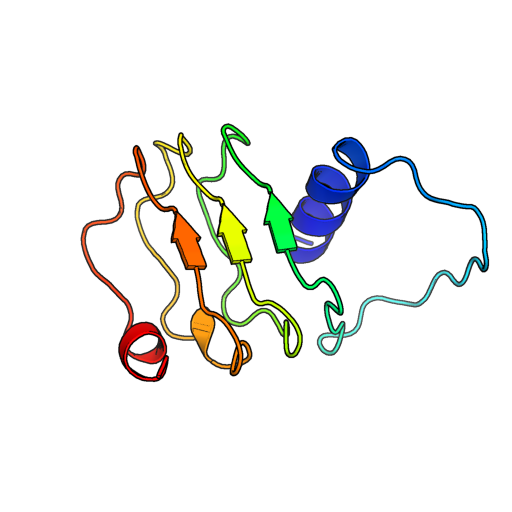54 7.292 1.00 71.44 102 VAL A O 1
#

Organism: Davidia involucrata (NCBI:txid16924)

pLDDT: mean 80.0, std 20.68, range [37.34, 98.0]

Foldseek 3Di:
DVVVVQVVQQCVVDPDDDDDDDDDDDDPPDAAADQEGACELVLDQDDDQAHQHQNHAEYEHHLNQNPAEDHQRHLVRHANHNYYHHHNYNHDDDHPSVVNHD

Solvent-accessible surface area (backbone atoms only — not comparable to full-atom values): 6008 Å² total; per-residue (Å²): 110,68,69,52,52,52,50,58,52,42,48,76,77,42,87,78,79,90,80,79,92,75,94,73,79,96,54,104,74,69,69,43,79,47,48,62,48,68,48,54,64,62,77,41,50,77,66,64,54,61,54,40,25,66,50,22,28,34,41,34,42,24,54,11,57,63,23,46,60,58,41,57,44,36,46,66,37,29,87,52,46,78,44,77,40,61,54,62,37,47,58,82,64,81,32,73,27,57,76,70,57,124

InterPro domains:
  IPR001611 Leucine-rich repeat [PF13855] (56-99)
  IPR032675 Leucine-rich repeat domain superfamily [G3DSA:3.80.10.10] (19-102)

Mean predicted aligned error: 8.86 Å